Protein AF-A0A7J9W3S7-F1 (afdb_monomer)

Mean predicted aligned error: 7.07 Å

Foldseek 3Di:
DPPDDDCPDAQWFQAPVRFIDRDDDPVDDDPPDDDDQEEEAADCDDDDDDPHHYDYFRHYPPAGTPDPVSVVVVVVVVQVPRPDDDDQDFLVCVQVSCCVGGNVCPQPDPNSVVVSVPDGGD

Secondary structure (DSSP, 8-state):
---PPPTTSTTEEEPTTS-EEE---TTSPPPSS---SEEEEEESSPPPP-SSEEEEEE--TTS--S-HHHHHHHHHHHHHHSSS------HHHHHHHHHHHT-TT-S-SHHHHHHHTTS---

Nearest PDB structures (foldseek):
  7c8s-assembly1_A  TM=5.899E-01  e=3.629E+00  Homo sapiens
  6lou-assembly1_A  TM=5.900E-01  e=8.680E+00  Homo sapiens

pLDDT: mean 79.57, std 12.98, range [35.47, 94.94]

Radius of gyration: 14.68 Å; Cα contacts (8 Å, |Δi|>4): 133; chains: 1; bounding box: 35×30×42 Å

Sequence (122 aa):
MVSGWGAVDRGVLRLPSGRLVRGRGLRRPTPDGIVPEFGIYLLNKQPQPVSWEARWVRWPDFRLPTDRGDAQDALYEAWRRCIAVLDGVPAREAVAYVRKHYDPRAVETPSQRSYVARFPAS

Solvent-accessible surface area (backbone atoms only — not comparable to full-atom values): 7828 Å² total; per-residue (Å²): 130,87,80,68,86,54,72,82,39,88,50,28,32,62,45,94,69,67,49,76,46,74,62,73,62,83,91,51,77,81,67,88,80,77,74,63,77,65,46,79,42,75,30,66,60,87,75,79,91,66,98,46,51,70,47,81,37,55,22,43,86,92,58,64,53,80,46,65,64,61,47,50,52,51,53,48,49,56,54,69,68,48,91,68,84,77,68,92,64,38,46,80,49,45,60,60,49,43,23,74,62,68,39,78,64,63,73,78,41,71,70,44,46,60,53,57,69,68,51,67,68,112

Structure (mmCIF, N/CA/C/O backbone):
data_AF-A0A7J9W3S7-F1
#
_entry.id   AF-A0A7J9W3S7-F1
#
loop_
_atom_site.group_PDB
_atom_site.id
_atom_site.type_symbol
_atom_site.label_atom_id
_atom_site.label_alt_id
_atom_site.label_comp_id
_atom_site.label_asym_id
_atom_site.label_entity_id
_atom_site.label_seq_id
_atom_site.pdbx_PDB_ins_code
_atom_site.Cartn_x
_atom_site.Cartn_y
_atom_site.Cartn_z
_atom_site.occupancy
_atom_site.B_iso_or_equiv
_atom_site.auth_seq_id
_atom_site.auth_comp_id
_atom_site.auth_asym_id
_atom_site.auth_atom_id
_atom_site.pdbx_PDB_model_num
ATOM 1 N N . MET A 1 1 ? 5.715 -6.622 -27.732 1.00 35.47 1 MET A N 1
ATOM 2 C CA . MET A 1 1 ? 5.691 -7.719 -26.740 1.00 35.47 1 MET A CA 1
ATOM 3 C C . MET A 1 1 ? 5.549 -7.082 -25.375 1.00 35.47 1 MET A C 1
ATOM 5 O O . MET A 1 1 ? 6.371 -6.238 -25.050 1.00 35.47 1 MET A O 1
ATOM 9 N N . VAL A 1 2 ? 4.483 -7.387 -24.635 1.00 43.81 2 VAL A N 1
ATOM 10 C CA . VAL A 1 2 ? 4.286 -6.815 -23.296 1.00 43.81 2 VAL A CA 1
ATOM 11 C C . VAL A 1 2 ? 5.199 -7.571 -22.337 1.00 43.81 2 VAL A C 1
ATOM 13 O O . VAL A 1 2 ? 4.895 -8.685 -21.920 1.00 43.81 2 VAL A O 1
ATOM 16 N N . SER A 1 3 ? 6.359 -6.992 -22.051 1.00 53.19 3 SER A N 1
ATOM 17 C CA . SER A 1 3 ? 7.277 -7.479 -21.026 1.00 53.19 3 SER A CA 1
ATOM 18 C C . SER A 1 3 ? 6.673 -7.126 -19.667 1.00 53.19 3 SER A C 1
ATOM 20 O O . SER A 1 3 ? 6.831 -6.008 -19.188 1.00 53.19 3 SER A O 1
ATOM 22 N N . GLY A 1 4 ? 5.891 -8.037 -19.090 1.00 68.19 4 GLY A N 1
ATOM 23 C CA . GLY A 1 4 ? 5.302 -7.880 -17.759 1.00 68.19 4 GLY A CA 1
ATOM 24 C C . GLY A 1 4 ? 6.226 -8.396 -16.656 1.00 68.19 4 GLY A C 1
ATOM 25 O O . GLY A 1 4 ? 7.151 -9.164 -16.914 1.00 68.19 4 GLY A O 1
ATOM 26 N N . TRP A 1 5 ? 5.966 -7.996 -15.410 1.00 74.06 5 TRP A N 1
ATOM 27 C CA . TRP A 1 5 ? 6.579 -8.647 -14.250 1.00 74.06 5 TRP A CA 1
ATOM 28 C C . TRP A 1 5 ? 6.198 -10.134 -14.199 1.00 74.06 5 TRP A C 1
ATOM 30 O O . TRP A 1 5 ? 5.066 -10.497 -14.517 1.00 74.06 5 TRP A O 1
ATOM 40 N N . GLY A 1 6 ? 7.116 -10.991 -13.757 1.00 76.38 6 GLY A N 1
ATOM 41 C CA . GLY A 1 6 ? 6.820 -12.382 -13.432 1.00 76.38 6 GLY A CA 1
ATOM 42 C C . GLY A 1 6 ? 6.113 -12.501 -12.079 1.00 76.38 6 GLY A C 1
ATOM 43 O O . GLY A 1 6 ? 6.381 -11.736 -11.153 1.00 76.38 6 GLY A O 1
ATOM 44 N N . ALA A 1 7 ? 5.231 -13.494 -11.923 1.00 76.56 7 ALA A N 1
ATOM 45 C CA . ALA A 1 7 ? 4.520 -13.734 -10.659 1.00 76.56 7 ALA A CA 1
ATOM 46 C C . ALA A 1 7 ? 5.447 -14.124 -9.491 1.00 76.56 7 ALA A C 1
ATOM 48 O O . ALA A 1 7 ? 5.067 -13.978 -8.334 1.00 76.56 7 ALA A O 1
ATOM 49 N N . VAL A 1 8 ? 6.643 -14.632 -9.800 1.00 80.06 8 VAL A N 1
ATOM 50 C CA . VAL A 1 8 ? 7.671 -15.025 -8.823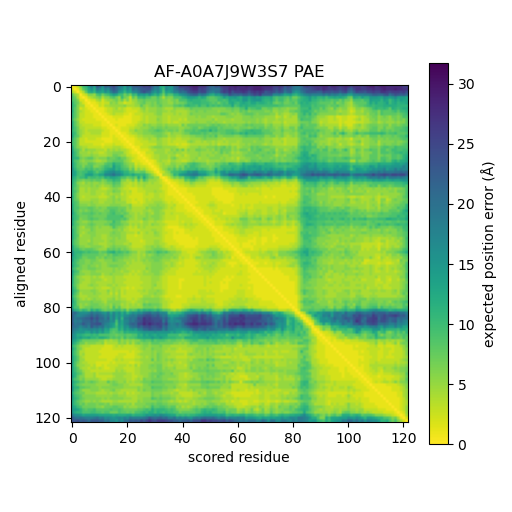 1.00 80.06 8 VAL A CA 1
ATOM 51 C C . VAL A 1 8 ? 8.712 -13.930 -8.589 1.00 80.06 8 VAL A C 1
ATOM 53 O O . VAL A 1 8 ? 9.613 -14.102 -7.767 1.00 80.06 8 VAL A O 1
ATOM 56 N N . ASP A 1 9 ? 8.610 -12.804 -9.298 1.00 81.19 9 ASP A N 1
ATOM 57 C CA . ASP A 1 9 ? 9.571 -11.727 -9.141 1.00 81.19 9 ASP A CA 1
ATOM 58 C C . ASP A 1 9 ? 9.461 -11.106 -7.746 1.00 81.19 9 ASP A C 1
ATOM 60 O O . ASP A 1 9 ? 8.381 -10.926 -7.174 1.00 81.19 9 ASP A O 1
ATOM 64 N N . ARG A 1 10 ? 10.604 -10.682 -7.208 1.00 81.88 10 ARG A N 1
ATOM 65 C CA . ARG A 1 10 ? 10.658 -10.073 -5.883 1.00 81.88 10 ARG A CA 1
ATOM 66 C C . ARG A 1 10 ? 9.740 -8.852 -5.784 1.00 81.88 10 ARG A C 1
ATOM 68 O O . ARG A 1 10 ? 9.826 -7.916 -6.578 1.00 81.88 10 ARG A O 1
ATOM 75 N N . GLY A 1 11 ? 8.928 -8.829 -4.729 1.00 81.81 11 GLY A N 1
ATOM 76 C CA . GLY A 1 11 ? 8.021 -7.721 -4.440 1.00 81.81 11 GLY A CA 1
ATOM 77 C C . GLY A 1 11 ? 6.767 -7.709 -5.312 1.00 81.81 11 GLY A C 1
ATOM 78 O O . GLY A 1 11 ? 6.006 -6.753 -5.217 1.00 81.81 11 GLY A O 1
ATOM 79 N N . VAL A 1 12 ? 6.539 -8.734 -6.139 1.00 85.88 12 VAL A N 1
ATOM 80 C CA . VAL A 1 12 ? 5.287 -8.912 -6.877 1.00 85.88 12 VAL A CA 1
ATOM 81 C C . VAL A 1 12 ? 4.312 -9.733 -6.043 1.00 85.88 12 VAL A C 1
ATOM 83 O O . VAL A 1 12 ? 4.621 -10.828 -5.590 1.00 85.88 12 VAL A O 1
ATOM 86 N N . LEU A 1 13 ? 3.118 -9.189 -5.852 1.00 83.94 13 LEU A N 1
ATOM 87 C CA . LEU A 1 13 ? 1.949 -9.880 -5.346 1.00 83.94 13 LEU A CA 1
ATOM 88 C C . LEU A 1 13 ? 1.068 -10.248 -6.538 1.00 83.94 13 LEU A C 1
ATOM 90 O O . LEU A 1 13 ? 0.556 -9.370 -7.236 1.00 83.94 13 LEU A O 1
ATOM 94 N N . ARG A 1 14 ? 0.867 -11.548 -6.745 1.00 83.00 14 ARG A N 1
ATOM 95 C CA . ARG A 1 14 ? -0.214 -12.042 -7.595 1.00 83.00 14 ARG A CA 1
ATOM 96 C C . ARG A 1 14 ? -1.506 -11.984 -6.794 1.00 83.00 14 ARG A C 1
ATOM 98 O O . ARG A 1 14 ? -1.556 -12.552 -5.713 1.00 83.00 14 ARG A O 1
ATOM 105 N N . LEU A 1 15 ? -2.515 -11.288 -7.301 1.00 78.88 15 LEU A N 1
ATOM 106 C CA . LEU A 1 15 ? -3.864 -11.280 -6.737 1.00 78.88 15 LEU A CA 1
ATOM 107 C C . LEU A 1 15 ? -4.657 -12.501 -7.242 1.00 78.88 15 LEU A C 1
ATOM 109 O O . LEU A 1 15 ? -4.270 -13.087 -8.260 1.00 78.88 15 LEU A O 1
ATOM 113 N N . PRO A 1 16 ? -5.762 -12.903 -6.588 1.00 75.12 16 PRO A N 1
ATOM 114 C CA . PRO A 1 16 ? -6.571 -14.044 -7.030 1.00 75.12 16 PRO A CA 1
ATOM 115 C C . PRO A 1 16 ? -7.092 -13.937 -8.467 1.00 75.12 16 PRO A C 1
ATOM 117 O O . PRO A 1 16 ? -7.114 -14.952 -9.159 1.00 75.12 16 PRO A O 1
ATOM 120 N N . SER A 1 17 ? -7.358 -12.727 -8.969 1.00 70.81 17 SER A N 1
ATOM 121 C CA . SER A 1 17 ? -7.691 -12.467 -10.382 1.00 70.81 17 SER A CA 1
ATOM 122 C C . SER A 1 17 ? -6.560 -12.788 -11.361 1.00 70.81 17 SER A C 1
ATOM 124 O O . SER A 1 17 ? -6.742 -12.708 -12.571 1.00 70.81 17 SER A O 1
ATOM 126 N N . GLY A 1 18 ? -5.363 -13.103 -10.868 1.00 73.94 18 GLY A N 1
ATOM 127 C CA . GLY A 1 18 ? -4.159 -13.282 -11.671 1.00 73.94 18 GLY A CA 1
ATOM 128 C C . GLY A 1 18 ? -3.417 -11.981 -11.974 1.00 73.94 18 GLY A C 1
ATOM 129 O O . GLY A 1 18 ? -2.314 -12.048 -12.516 1.00 73.94 18 GLY A O 1
ATOM 130 N N . ARG A 1 19 ? -3.960 -10.817 -11.584 1.00 76.06 19 ARG A N 1
ATOM 131 C CA . ARG A 1 19 ? -3.271 -9.521 -11.680 1.00 76.06 19 ARG A CA 1
ATOM 132 C C . ARG A 1 19 ? -1.987 -9.512 -10.858 1.00 76.06 19 ARG A C 1
ATOM 134 O O . ARG A 1 19 ? -1.925 -10.110 -9.786 1.00 76.06 19 ARG A O 1
ATOM 141 N N . LEU A 1 20 ? -0.991 -8.772 -11.332 1.00 78.88 20 LEU A N 1
ATOM 142 C CA . LEU A 1 20 ? 0.297 -8.617 -10.664 1.00 78.88 20 LEU A CA 1
ATOM 143 C C . LEU A 1 20 ? 0.465 -7.175 -10.181 1.00 78.88 20 LEU A C 1
ATOM 145 O O . LEU A 1 20 ? 0.364 -6.237 -10.967 1.00 78.88 20 LEU A O 1
ATOM 149 N N . VAL A 1 21 ? 0.747 -7.005 -8.890 1.00 80.94 21 VAL A N 1
ATOM 150 C CA . VAL A 1 21 ? 1.052 -5.712 -8.262 1.00 80.94 21 VAL A CA 1
ATOM 151 C C . VAL A 1 21 ? 2.454 -5.779 -7.681 1.00 80.94 21 VAL A C 1
ATOM 153 O O . VAL A 1 21 ? 2.734 -6.674 -6.892 1.00 80.94 21 VAL A O 1
ATOM 156 N N . ARG A 1 22 ? 3.342 -4.834 -8.008 1.00 84.56 22 ARG A N 1
ATOM 157 C CA . ARG A 1 22 ? 4.670 -4.761 -7.384 1.00 84.56 22 ARG A CA 1
ATOM 158 C C . ARG A 1 22 ? 4.703 -3.710 -6.284 1.00 84.56 22 ARG A C 1
ATOM 160 O O . ARG A 1 22 ? 4.682 -2.513 -6.553 1.00 84.56 22 ARG A O 1
ATOM 167 N N . GLY A 1 23 ? 4.824 -4.162 -5.041 1.00 84.69 23 GLY A N 1
ATOM 168 C CA . GLY A 1 23 ? 5.161 -3.300 -3.918 1.00 84.69 23 GLY A CA 1
ATOM 169 C C . GLY A 1 23 ? 6.666 -3.030 -3.881 1.00 84.69 23 GLY A C 1
ATOM 170 O O . GLY A 1 23 ? 7.485 -3.951 -3.920 1.00 84.69 23 GLY A O 1
ATOM 171 N N . ARG A 1 24 ? 7.060 -1.756 -3.791 1.00 84.69 24 ARG A N 1
ATOM 172 C CA . ARG A 1 24 ? 8.469 -1.358 -3.674 1.00 84.69 24 ARG A CA 1
ATOM 173 C C . ARG A 1 24 ? 8.621 -0.202 -2.695 1.00 84.69 24 ARG A C 1
ATOM 175 O O . ARG A 1 24 ? 8.037 0.859 -2.877 1.00 84.69 24 ARG A O 1
ATOM 182 N N . GLY A 1 25 ? 9.478 -0.377 -1.692 1.00 81.06 25 GLY A N 1
ATOM 183 C CA . GLY A 1 25 ? 9.929 0.744 -0.869 1.00 81.06 25 GLY A CA 1
ATOM 184 C C . GLY A 1 25 ? 10.872 1.648 -1.663 1.00 81.06 25 GLY A C 1
ATOM 185 O O . GLY A 1 25 ? 11.808 1.147 -2.281 1.00 81.06 25 GLY A O 1
ATOM 186 N N . LEU A 1 26 ? 10.674 2.969 -1.603 1.00 79.31 26 LEU A N 1
ATOM 187 C CA . LEU A 1 26 ? 11.475 3.941 -2.364 1.00 79.31 26 LEU A CA 1
ATOM 188 C C . LEU A 1 26 ? 12.989 3.846 -2.137 1.00 79.31 26 LEU A C 1
ATOM 190 O O . LEU A 1 26 ? 13.754 4.154 -3.042 1.00 79.31 26 LEU A O 1
ATOM 194 N N . ARG A 1 27 ? 13.408 3.406 -0.943 1.00 80.00 27 ARG A N 1
ATOM 195 C CA . ARG A 1 27 ? 14.819 3.188 -0.582 1.00 80.00 27 ARG A CA 1
ATOM 196 C C . ARG A 1 27 ? 15.482 2.046 -1.357 1.00 80.00 27 ARG A C 1
ATOM 198 O O . ARG A 1 27 ? 16.701 1.945 -1.345 1.00 80.00 27 ARG A O 1
ATOM 205 N N . ARG A 1 28 ? 14.701 1.152 -1.972 1.00 78.69 28 ARG A N 1
ATOM 206 C CA . ARG A 1 28 ? 15.233 0.084 -2.825 1.00 78.69 28 ARG A CA 1
ATOM 207 C C . ARG A 1 28 ? 15.398 0.615 -4.248 1.00 78.69 28 ARG A C 1
ATOM 209 O O . ARG A 1 28 ? 14.493 1.324 -4.700 1.00 78.69 28 ARG A O 1
ATOM 216 N N . PRO A 1 29 ? 16.481 0.248 -4.954 1.00 72.50 29 PRO A N 1
ATOM 217 C CA . PRO A 1 29 ? 16.670 0.662 -6.337 1.00 72.50 29 PRO A CA 1
ATOM 218 C C . PRO A 1 29 ? 15.458 0.263 -7.181 1.00 72.50 29 PRO A C 1
ATOM 220 O O . PRO A 1 29 ? 14.760 -0.715 -6.879 1.00 72.50 29 PRO A O 1
ATOM 223 N N . THR A 1 30 ? 15.180 1.049 -8.218 1.00 70.38 30 THR A N 1
ATOM 224 C CA . THR A 1 30 ? 14.255 0.616 -9.266 1.00 70.38 30 THR A CA 1
ATOM 225 C C . THR A 1 30 ? 14.820 -0.682 -9.846 1.00 70.38 30 THR A C 1
ATOM 227 O O . THR A 1 30 ? 16.005 -0.702 -10.167 1.00 70.38 30 THR A O 1
ATOM 230 N N . PRO A 1 31 ? 14.042 -1.777 -9.906 1.00 66.50 31 PRO A N 1
ATOM 231 C CA . PRO A 1 31 ? 14.518 -3.012 -10.515 1.00 66.50 31 PRO A CA 1
ATOM 232 C C . PRO A 1 31 ? 14.979 -2.738 -11.945 1.00 66.50 31 PRO A C 1
ATOM 234 O O . PRO A 1 31 ? 14.277 -2.032 -12.671 1.00 66.50 31 PRO A O 1
ATOM 237 N N . ASP A 1 32 ? 16.123 -3.296 -12.337 1.00 62.62 32 ASP A N 1
ATOM 238 C CA . ASP A 1 32 ? 16.597 -3.200 -13.715 1.00 62.62 32 ASP A CA 1
ATOM 239 C C . ASP A 1 32 ? 15.529 -3.767 -14.667 1.00 62.62 32 ASP A C 1
ATOM 241 O O . ASP A 1 32 ? 14.949 -4.829 -14.416 1.00 62.62 32 ASP A O 1
ATOM 245 N N . GLY A 1 33 ? 15.230 -3.032 -15.742 1.00 69.38 33 GLY A N 1
ATOM 246 C CA . GLY A 1 33 ? 14.240 -3.418 -16.750 1.00 69.38 33 GLY A CA 1
ATOM 247 C C . GLY A 1 33 ? 12.967 -2.564 -16.751 1.00 69.38 33 GLY A C 1
ATOM 248 O O . GLY A 1 33 ? 12.999 -1.397 -17.135 1.00 69.38 33 GLY A O 1
ATOM 249 N N . ILE A 1 34 ? 11.823 -3.178 -16.421 1.00 69.88 34 ILE A N 1
ATOM 250 C CA . ILE A 1 34 ? 10.478 -2.639 -16.697 1.00 69.88 34 ILE A CA 1
ATOM 251 C C . ILE A 1 34 ? 10.111 -1.520 -15.715 1.00 69.88 34 ILE A C 1
ATOM 253 O O . ILE A 1 34 ? 9.846 -1.774 -14.533 1.00 69.88 34 ILE A O 1
ATOM 257 N N . VAL A 1 35 ? 10.030 -0.292 -16.230 1.00 74.38 35 VAL A N 1
ATOM 258 C CA . VAL A 1 35 ? 9.394 0.834 -15.536 1.00 74.38 35 VAL A CA 1
ATOM 259 C C . VAL A 1 35 ? 7.871 0.650 -15.526 1.00 74.38 35 VAL A C 1
ATOM 261 O O . VAL A 1 35 ? 7.317 0.132 -16.496 1.00 74.38 35 VAL A O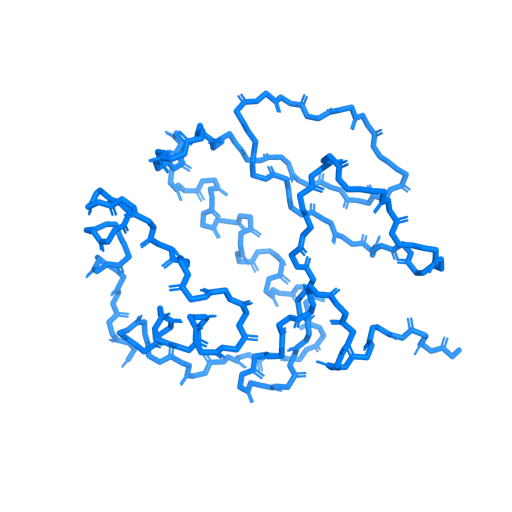 1
ATOM 264 N N . PRO A 1 36 ? 7.175 1.016 -14.438 1.00 79.62 36 PRO A N 1
ATOM 265 C CA . PRO A 1 36 ? 5.723 0.916 -14.402 1.00 79.62 36 PRO A CA 1
ATOM 266 C C . PRO A 1 36 ? 5.094 1.946 -15.347 1.00 79.62 36 PRO A C 1
ATOM 268 O O . PRO A 1 36 ? 5.585 3.063 -15.463 1.00 79.62 36 PRO A O 1
ATOM 271 N N . GLU A 1 37 ? 3.970 1.592 -15.967 1.00 80.31 37 GLU A N 1
ATOM 272 C CA . GLU A 1 37 ? 3.145 2.555 -16.712 1.00 80.31 37 GLU A CA 1
ATOM 273 C C . GLU A 1 37 ? 2.454 3.547 -15.761 1.00 80.31 37 GLU A C 1
ATOM 275 O O . GLU A 1 37 ? 2.282 4.716 -16.095 1.00 80.31 37 GLU A O 1
ATOM 280 N N . PHE A 1 38 ? 2.101 3.088 -14.553 1.00 85.06 38 PHE A N 1
ATOM 281 C CA . PHE A 1 38 ? 1.467 3.890 -13.511 1.00 85.06 38 PHE A CA 1
ATOM 282 C C . PHE A 1 38 ? 1.955 3.488 -12.113 1.00 85.06 38 PHE A C 1
ATOM 284 O O . PHE A 1 38 ? 2.094 2.299 -11.811 1.00 85.06 38 PHE A O 1
ATOM 291 N N . GLY A 1 39 ? 2.185 4.468 -11.235 1.00 88.69 39 GLY A N 1
ATOM 292 C CA . GLY A 1 39 ? 2.601 4.240 -9.849 1.00 88.69 39 GLY A CA 1
ATOM 293 C C . GLY A 1 39 ? 1.792 5.033 -8.824 1.00 88.69 39 GLY A C 1
ATOM 294 O O . GLY A 1 39 ? 1.543 6.221 -9.002 1.00 88.69 39 GLY A O 1
ATOM 295 N N . ILE A 1 40 ? 1.456 4.399 -7.696 1.00 91.69 40 ILE A N 1
ATOM 296 C CA . ILE A 1 40 ? 0.924 5.094 -6.516 1.00 91.69 40 ILE A CA 1
ATOM 297 C C . ILE A 1 40 ? 2.005 5.173 -5.441 1.00 91.69 40 ILE A C 1
ATOM 299 O O . ILE A 1 40 ? 2.573 4.159 -5.033 1.00 91.69 40 ILE A O 1
ATOM 303 N N . TYR A 1 41 ? 2.252 6.381 -4.945 1.00 92.00 41 TYR A N 1
ATOM 304 C CA . TYR A 1 41 ? 3.234 6.662 -3.906 1.00 92.00 41 TYR A CA 1
ATOM 305 C C . TYR A 1 41 ? 2.526 6.995 -2.600 1.00 92.00 41 TYR A C 1
ATOM 307 O O . TYR A 1 41 ? 2.001 8.091 -2.430 1.00 92.00 41 TYR A O 1
ATOM 315 N N . LEU A 1 42 ? 2.536 6.042 -1.670 1.00 91.56 42 LEU A N 1
ATOM 316 C CA . LEU A 1 42 ? 1.966 6.192 -0.332 1.00 91.56 42 LEU A CA 1
ATOM 317 C C . LEU A 1 42 ? 3.060 6.697 0.615 1.00 91.56 42 LEU A C 1
ATOM 319 O O . LEU A 1 42 ? 3.797 5.902 1.195 1.00 91.56 42 LEU A O 1
ATOM 323 N N . LEU A 1 43 ? 3.235 8.017 0.699 1.00 91.94 43 LEU A N 1
ATOM 324 C CA . LEU A 1 43 ? 4.373 8.632 1.394 1.00 91.94 43 LEU A CA 1
ATOM 325 C C . LEU A 1 43 ? 3.939 9.820 2.240 1.00 91.94 43 LEU A C 1
ATOM 327 O O . LEU A 1 43 ? 3.068 10.591 1.844 1.00 91.94 43 LEU A O 1
ATOM 331 N N . ASN A 1 44 ? 4.618 10.042 3.365 1.00 92.44 44 ASN A N 1
ATOM 332 C CA . ASN A 1 44 ? 4.367 11.213 4.208 1.00 92.44 44 ASN A CA 1
ATOM 333 C C . ASN A 1 44 ? 4.712 12.545 3.510 1.00 92.44 44 ASN A C 1
ATOM 335 O O . ASN A 1 44 ? 4.068 13.566 3.754 1.00 92.44 44 ASN A O 1
ATOM 339 N N . LYS A 1 45 ? 5.749 12.530 2.666 1.00 90.50 45 LYS A N 1
ATOM 340 C CA . LYS A 1 45 ? 6.229 13.673 1.881 1.00 90.50 45 LYS A CA 1
ATOM 341 C C . LYS A 1 45 ? 6.072 13.375 0.395 1.00 90.50 45 LYS A C 1
ATOM 343 O O . LYS A 1 45 ? 6.221 12.221 -0.007 1.00 90.50 45 LYS A O 1
ATOM 348 N N . GLN A 1 46 ? 5.817 14.415 -0.392 1.00 90.06 46 GLN A N 1
ATOM 349 C CA . GLN A 1 46 ? 5.730 14.300 -1.843 1.00 90.06 46 GLN A CA 1
ATOM 350 C C . GLN A 1 46 ? 7.047 13.738 -2.406 1.00 90.06 46 GLN A C 1
ATOM 352 O O . GLN A 1 46 ? 8.121 14.208 -2.010 1.00 90.06 46 GLN A O 1
ATOM 357 N N . PRO A 1 47 ? 6.995 12.708 -3.271 1.00 88.50 47 PRO A N 1
ATOM 358 C CA . PRO A 1 47 ? 8.192 12.160 -3.893 1.00 88.50 47 PRO A CA 1
ATOM 359 C C . PRO A 1 47 ? 8.790 13.152 -4.897 1.00 88.50 47 PRO A C 1
ATOM 361 O O . PRO A 1 47 ? 8.100 14.042 -5.395 1.00 88.50 47 PRO A O 1
ATOM 364 N N . GLN A 1 48 ? 10.067 12.962 -5.235 1.00 87.62 48 GLN A N 1
ATOM 365 C CA . GLN A 1 48 ? 10.629 13.610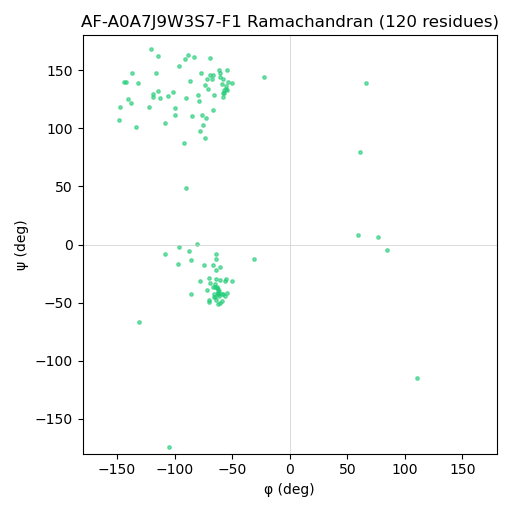 -6.421 1.00 87.62 48 GLN A CA 1
ATOM 366 C C . GLN A 1 48 ? 9.876 13.138 -7.680 1.00 87.62 48 GLN A C 1
ATOM 368 O O . GLN A 1 48 ? 9.395 11.997 -7.692 1.00 87.62 48 GLN A O 1
ATOM 373 N N . PRO A 1 49 ? 9.779 13.977 -8.727 1.00 86.56 49 PRO A N 1
ATOM 374 C CA . PRO A 1 49 ? 9.181 13.578 -9.994 1.00 86.56 49 PRO A CA 1
ATOM 375 C C . PRO A 1 49 ? 9.824 12.300 -10.541 1.00 86.56 49 PRO A C 1
ATOM 377 O O . PRO A 1 49 ? 11.037 12.111 -10.456 1.00 86.56 49 PRO A O 1
ATOM 380 N N . VAL A 1 50 ? 8.996 11.426 -11.103 1.00 87.75 50 VAL A N 1
ATOM 381 C CA . VAL A 1 50 ? 9.420 10.192 -11.773 1.00 87.75 50 VAL A CA 1
ATOM 382 C C . VAL A 1 50 ? 9.097 10.273 -13.260 1.00 87.75 50 VAL A C 1
ATOM 384 O O . VAL A 1 50 ? 8.300 11.106 -13.681 1.00 87.75 50 VAL A O 1
ATOM 387 N N . SER A 1 51 ? 9.727 9.418 -14.063 1.00 87.88 51 SER A N 1
ATOM 388 C CA . SER A 1 51 ? 9.583 9.425 -15.525 1.00 87.88 51 SER A CA 1
ATOM 389 C C . SER A 1 51 ? 8.317 8.735 -16.047 1.00 87.88 51 SER A C 1
ATOM 391 O O . SER A 1 51 ? 8.120 8.671 -17.256 1.00 87.88 51 SER A O 1
ATOM 393 N N . TRP A 1 52 ? 7.471 8.210 -15.161 1.00 87.00 52 TRP A N 1
ATOM 394 C CA . TRP A 1 52 ? 6.202 7.560 -15.486 1.00 87.00 52 TRP A CA 1
ATOM 395 C C . TRP A 1 52 ? 5.034 8.268 -14.807 1.00 87.00 52 TRP A C 1
ATOM 397 O O . TRP A 1 52 ? 5.219 9.090 -13.907 1.00 87.00 52 TRP A O 1
ATOM 407 N N . GLU A 1 53 ? 3.814 7.931 -15.215 1.00 89.19 53 GLU A N 1
ATOM 408 C CA . GLU A 1 53 ? 2.621 8.514 -14.621 1.00 89.19 53 GLU A CA 1
ATOM 409 C C . GLU A 1 53 ? 2.480 8.089 -13.154 1.00 89.19 53 GLU A C 1
ATOM 411 O O . GLU A 1 53 ? 2.570 6.908 -12.807 1.00 89.19 53 GLU A O 1
ATOM 416 N N . ALA A 1 54 ? 2.285 9.057 -12.263 1.00 91.19 54 ALA A N 1
ATOM 417 C CA . ALA A 1 54 ? 2.322 8.813 -10.833 1.00 91.19 54 ALA A CA 1
ATOM 418 C C . ALA A 1 54 ? 1.277 9.628 -10.079 1.00 91.19 54 ALA A C 1
ATOM 420 O O . ALA A 1 54 ? 1.112 10.823 -10.317 1.00 91.19 54 ALA A O 1
ATOM 421 N N . ARG A 1 55 ? 0.652 8.991 -9.086 1.00 93.88 55 ARG A N 1
ATOM 422 C CA . ARG A 1 55 ? -0.196 9.649 -8.090 1.00 93.88 55 ARG A CA 1
ATOM 423 C C . ARG A 1 55 ? 0.443 9.543 -6.711 1.00 93.88 55 ARG A C 1
ATOM 425 O O . ARG A 1 55 ? 0.872 8.468 -6.291 1.00 93.88 55 ARG A O 1
ATOM 432 N N . TRP A 1 56 ? 0.514 10.659 -5.995 1.00 94.94 56 TRP A N 1
ATOM 433 C CA . TRP A 1 56 ? 0.974 10.698 -4.608 1.00 94.94 56 TRP A CA 1
ATOM 434 C C . TRP A 1 56 ? -0.227 10.795 -3.674 1.00 94.94 56 TRP A C 1
ATOM 436 O O . TRP A 1 56 ? -1.087 11.644 -3.869 1.00 94.94 56 TRP A O 1
ATOM 446 N N . VAL A 1 57 ? -0.245 9.941 -2.652 1.00 94.88 57 VAL A N 1
ATOM 447 C CA . VAL A 1 57 ? -1.206 9.987 -1.549 1.00 94.88 57 VAL A CA 1
ATOM 448 C C . VAL A 1 57 ? -0.424 10.193 -0.264 1.00 94.88 57 VAL A C 1
ATOM 450 O O . VAL A 1 57 ? 0.528 9.457 0.035 1.00 94.88 57 VAL A O 1
ATOM 453 N N . ARG A 1 58 ? -0.833 11.182 0.532 1.00 94.50 58 ARG A N 1
ATOM 454 C CA . ARG A 1 58 ? -0.169 11.464 1.802 1.00 94.50 58 ARG A CA 1
ATOM 455 C C . ARG A 1 58 ? -0.498 10.389 2.841 1.00 94.50 58 ARG A C 1
ATOM 457 O O . ARG A 1 58 ? -1.600 10.322 3.388 1.00 94.50 58 ARG A O 1
ATOM 464 N N . TRP A 1 59 ? 0.503 9.572 3.155 1.00 93.50 59 TRP A N 1
ATOM 465 C CA . TRP A 1 59 ? 0.375 8.452 4.085 1.00 93.50 59 TRP A CA 1
ATOM 466 C C . TRP A 1 59 ? 1.544 8.443 5.075 1.00 93.50 59 TRP A C 1
ATOM 468 O O . TRP A 1 59 ? 2.648 8.032 4.720 1.00 93.50 59 TRP A O 1
ATOM 478 N N . PRO A 1 60 ? 1.349 8.928 6.315 1.00 91.38 60 PRO A N 1
ATOM 479 C CA . PRO A 1 60 ? 2.407 8.914 7.314 1.00 91.38 60 PRO A CA 1
ATOM 480 C C . PRO A 1 60 ? 2.767 7.486 7.742 1.00 91.38 60 PRO A C 1
ATOM 482 O O . PRO A 1 60 ? 1.888 6.634 7.897 1.00 91.38 60 PRO A O 1
ATOM 485 N N . ASP A 1 61 ? 4.055 7.243 7.975 1.00 87.00 61 ASP A N 1
ATOM 486 C CA . ASP A 1 61 ? 4.575 5.923 8.341 1.00 87.00 61 ASP A CA 1
ATOM 487 C C . ASP A 1 61 ? 3.845 5.349 9.564 1.00 87.00 61 ASP A C 1
ATOM 489 O O . ASP A 1 61 ? 3.632 6.038 10.562 1.00 87.00 61 ASP A O 1
ATOM 493 N N . PHE A 1 62 ? 3.438 4.078 9.471 1.00 83.69 62 PHE A N 1
ATOM 494 C CA . PHE A 1 62 ? 2.673 3.342 10.493 1.00 83.69 62 PHE A CA 1
ATOM 495 C C . PHE A 1 62 ? 1.306 3.946 10.878 1.00 83.69 62 PHE A C 1
ATOM 497 O O . PHE A 1 62 ? 0.639 3.460 11.799 1.00 83.69 62 PHE A O 1
ATOM 504 N N . ARG A 1 63 ? 0.845 4.978 10.163 1.00 89.19 63 ARG A N 1
ATOM 505 C CA . ARG A 1 63 ? -0.456 5.626 10.365 1.00 89.19 63 ARG A CA 1
ATOM 506 C C . ARG A 1 63 ? -1.438 5.218 9.262 1.00 89.19 63 ARG A C 1
ATOM 508 O O . ARG A 1 63 ? -1.189 4.316 8.458 1.00 89.19 63 ARG A O 1
ATOM 515 N N . LEU A 1 64 ? -2.603 5.853 9.297 1.00 91.25 64 LEU A N 1
ATOM 516 C CA . LEU A 1 64 ? -3.637 5.800 8.266 1.00 91.25 64 LEU A CA 1
ATOM 517 C C . LEU A 1 64 ? -3.413 6.942 7.262 1.00 91.25 64 LEU A C 1
ATOM 519 O O . LEU A 1 64 ? -2.751 7.918 7.632 1.00 91.25 64 LEU A O 1
ATOM 523 N N . PRO A 1 65 ? -3.959 6.854 6.034 1.00 91.38 65 PRO A N 1
ATOM 524 C CA . PRO A 1 65 ? -3.882 7.963 5.091 1.00 91.38 65 PRO A CA 1
ATOM 525 C C . PRO A 1 65 ? -4.515 9.215 5.705 1.00 91.38 65 PRO A C 1
ATOM 527 O O . PRO A 1 65 ? -5.498 9.120 6.449 1.00 91.38 65 PRO A O 1
ATOM 530 N N . THR A 1 66 ? -3.931 10.384 5.432 1.00 93.19 66 THR A N 1
ATOM 531 C CA . THR A 1 66 ? -4.454 11.648 5.979 1.00 93.19 66 THR A CA 1
ATOM 532 C C . THR A 1 66 ? -5.779 12.035 5.338 1.00 93.19 66 THR A C 1
ATOM 534 O O . THR A 1 66 ? -6.608 12.645 6.005 1.00 93.19 66 THR A O 1
ATOM 537 N N . ASP A 1 67 ? -5.984 11.628 4.086 1.00 92.69 67 ASP A N 1
ATOM 538 C CA . ASP A 1 67 ? -7.256 11.690 3.376 1.00 92.69 67 ASP A CA 1
ATOM 539 C C . ASP A 1 67 ? -7.638 10.271 2.925 1.00 92.69 67 ASP A C 1
ATOM 541 O O . ASP A 1 67 ? -6.902 9.609 2.193 1.00 92.69 67 ASP A O 1
ATOM 545 N N . ARG A 1 68 ? -8.773 9.772 3.423 1.00 89.94 68 ARG A N 1
ATOM 546 C CA . ARG A 1 68 ? -9.250 8.415 3.121 1.00 89.94 68 ARG A CA 1
ATOM 547 C C . ARG A 1 68 ? -9.904 8.325 1.743 1.00 89.94 68 ARG A C 1
ATOM 549 O O . ARG A 1 68 ? -9.830 7.254 1.149 1.00 89.94 68 ARG A O 1
ATOM 556 N N . GLY A 1 69 ? -10.537 9.404 1.277 1.00 91.50 69 GLY A N 1
ATOM 557 C CA . GLY A 1 69 ? -11.182 9.466 -0.033 1.00 91.50 69 GLY A CA 1
ATOM 558 C C . GLY A 1 69 ? -10.134 9.463 -1.135 1.00 91.50 69 GLY A C 1
ATOM 559 O O . GLY A 1 69 ? -10.161 8.588 -1.992 1.00 91.50 69 GLY A O 1
ATOM 560 N N . ASP A 1 70 ? -9.119 10.323 -1.016 1.00 91.69 70 ASP A N 1
ATOM 56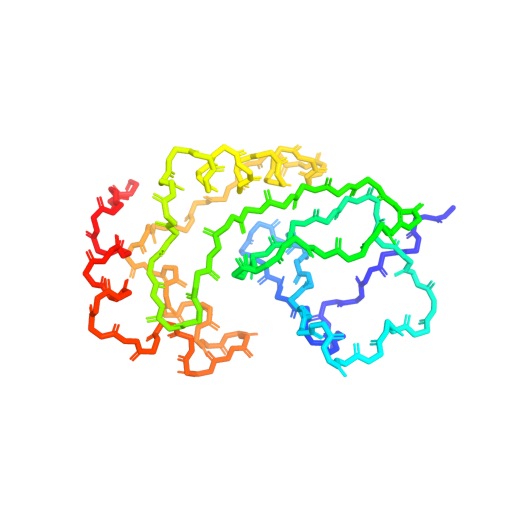1 C CA . ASP A 1 70 ? -7.990 10.351 -1.956 1.00 91.69 70 ASP A CA 1
ATOM 562 C C . ASP A 1 70 ? -7.261 8.997 -2.025 1.00 91.69 70 ASP A C 1
ATOM 564 O O . ASP A 1 70 ? -6.966 8.489 -3.108 1.00 91.69 70 ASP A O 1
ATOM 568 N N . ALA A 1 71 ? -7.034 8.355 -0.873 1.00 90.56 71 ALA A N 1
ATOM 569 C CA . ALA A 1 71 ? -6.436 7.024 -0.833 1.00 90.56 71 ALA A CA 1
ATOM 570 C C . ALA A 1 71 ? -7.304 5.966 -1.535 1.00 90.56 71 ALA A C 1
ATOM 572 O O . ALA A 1 71 ? -6.773 5.122 -2.258 1.00 90.56 71 ALA A O 1
ATOM 573 N N . GLN A 1 72 ? -8.623 5.998 -1.331 1.00 88.88 72 GLN A N 1
ATOM 574 C CA . GLN A 1 72 ? -9.548 5.074 -1.981 1.00 88.88 72 GLN A CA 1
ATOM 575 C C . GLN A 1 72 ? -9.592 5.303 -3.495 1.00 88.88 72 GLN A C 1
ATOM 577 O O . GLN A 1 72 ? -9.484 4.339 -4.251 1.00 88.88 72 GLN A O 1
ATOM 582 N N . ASP A 1 73 ? -9.673 6.557 -3.932 1.00 90.56 73 ASP A N 1
ATOM 583 C CA . ASP A 1 73 ? -9.698 6.931 -5.344 1.00 90.56 73 ASP A CA 1
ATOM 584 C C . ASP A 1 73 ? -8.408 6.526 -6.055 1.00 90.56 73 ASP A C 1
ATOM 586 O O . ASP A 1 73 ? -8.456 5.975 -7.153 1.00 90.56 73 ASP A O 1
ATOM 590 N N . ALA A 1 74 ? -7.253 6.740 -5.419 1.00 91.06 74 ALA A N 1
ATOM 591 C CA . ALA A 1 74 ? -5.970 6.317 -5.963 1.00 91.06 74 ALA A CA 1
ATOM 592 C C . ALA A 1 74 ? -5.928 4.795 -6.144 1.00 91.06 74 ALA A C 1
ATOM 594 O O . ALA A 1 74 ? -5.604 4.303 -7.223 1.00 91.06 74 ALA A O 1
ATOM 595 N N . LEU A 1 75 ? -6.292 4.032 -5.109 1.00 85.50 75 LEU A N 1
ATOM 596 C CA . LEU A 1 75 ? -6.302 2.568 -5.180 1.00 85.50 75 LEU A CA 1
ATOM 597 C C . LEU A 1 75 ? -7.294 2.052 -6.232 1.00 85.50 75 LEU A C 1
ATOM 599 O O . LEU A 1 75 ? -6.978 1.104 -6.953 1.00 85.50 75 LEU A O 1
ATOM 603 N N . TYR A 1 76 ? -8.457 2.692 -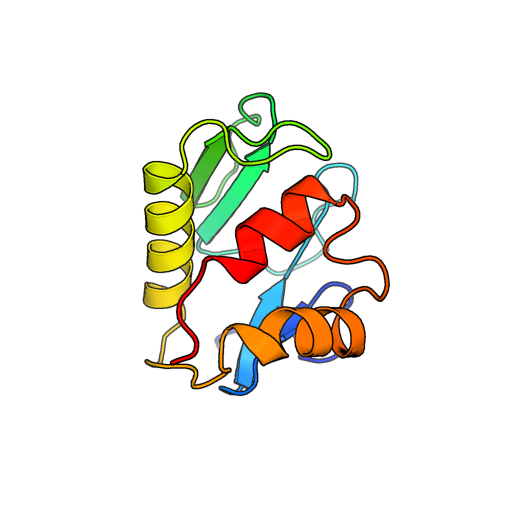6.360 1.00 83.12 76 TYR A N 1
ATOM 604 C CA . TYR A 1 76 ? -9.445 2.362 -7.384 1.00 83.12 76 TYR A CA 1
ATOM 605 C C . TYR A 1 76 ? -8.946 2.677 -8.799 1.00 83.12 76 TYR A C 1
ATOM 607 O O . TYR A 1 76 ? -9.188 1.911 -9.731 1.00 83.12 76 TYR A O 1
ATOM 615 N N . GLU A 1 77 ? -8.195 3.764 -8.969 1.00 86.81 77 GLU A N 1
ATOM 616 C CA . GLU A 1 77 ? -7.551 4.117 -10.231 1.00 86.81 77 GLU A CA 1
ATOM 617 C C . GLU A 1 77 ? -6.494 3.085 -10.643 1.00 86.81 77 GLU A C 1
ATOM 619 O O . GLU A 1 77 ? -6.534 2.597 -11.774 1.00 86.81 77 GLU A O 1
ATOM 624 N N . ALA A 1 78 ? -5.600 2.681 -9.730 1.00 82.25 78 ALA A N 1
ATOM 625 C CA . ALA A 1 78 ? -4.663 1.590 -10.015 1.00 82.25 78 ALA A CA 1
ATOM 626 C C . ALA A 1 78 ? -5.399 0.294 -10.374 1.00 82.25 78 ALA A C 1
ATOM 628 O O . ALA A 1 78 ? -5.018 -0.381 -11.329 1.00 82.25 78 ALA A O 1
ATOM 629 N N . TRP A 1 79 ? -6.474 -0.035 -9.652 1.0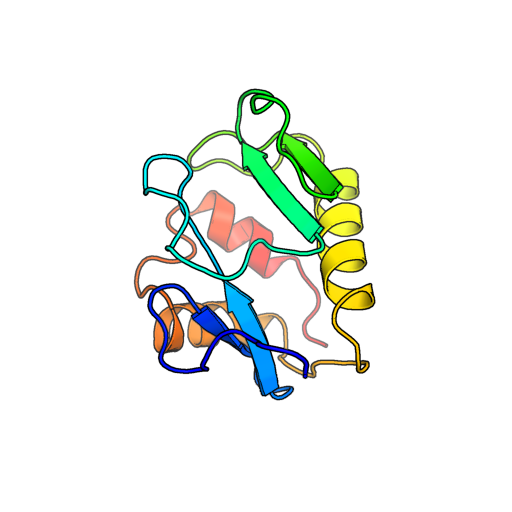0 77.81 79 TRP A N 1
ATOM 630 C CA . TRP A 1 79 ? -7.287 -1.213 -9.945 1.00 77.81 79 TRP A CA 1
ATOM 631 C C . TRP A 1 79 ? -7.919 -1.156 -11.345 1.00 77.81 79 TRP A C 1
ATOM 633 O O . TRP A 1 79 ? -7.844 -2.142 -12.082 1.00 77.81 79 TRP A O 1
ATOM 643 N N . ARG A 1 80 ? -8.479 -0.006 -11.750 1.00 78.69 80 ARG A N 1
ATOM 644 C CA . ARG A 1 80 ? -9.042 0.209 -13.097 1.00 78.69 80 ARG A CA 1
ATOM 645 C C . ARG A 1 80 ? -8.000 0.097 -14.206 1.00 78.69 80 ARG A C 1
ATOM 647 O O . ARG A 1 80 ? -8.330 -0.376 -15.289 1.00 78.69 80 ARG A O 1
ATOM 654 N N . ARG A 1 81 ? -6.770 0.555 -13.960 1.00 77.38 81 ARG A N 1
ATOM 655 C CA . ARG A 1 81 ? -5.672 0.530 -14.941 1.00 77.38 81 ARG A CA 1
ATOM 656 C C . ARG A 1 81 ? -5.081 -0.871 -15.141 1.00 77.38 81 ARG A C 1
ATOM 658 O O . ARG A 1 81 ? -4.463 -1.129 -16.168 1.00 77.38 81 ARG A O 1
ATOM 665 N N . CYS A 1 82 ? -5.310 -1.814 -14.227 1.00 70.38 82 CYS A N 1
ATOM 666 C CA . CYS A 1 82 ? -4.984 -3.221 -14.460 1.00 70.38 82 CYS A CA 1
ATOM 667 C C . CYS A 1 82 ? -6.012 -3.873 -15.415 1.00 70.38 82 CYS A C 1
ATOM 669 O O . CYS A 1 82 ? -7.099 -4.245 -14.975 1.00 70.38 82 CYS A O 1
ATOM 671 N N . ILE A 1 83 ? -5.617 -4.049 -16.686 1.00 50.03 83 ILE A N 1
ATOM 672 C CA . ILE A 1 83 ? -6.350 -4.422 -17.931 1.00 50.03 83 ILE A CA 1
ATOM 673 C C . ILE A 1 83 ? -7.607 -5.341 -17.885 1.00 50.03 83 ILE A C 1
ATOM 675 O O . ILE A 1 83 ? -8.327 -5.374 -18.875 1.00 50.03 83 ILE A O 1
ATOM 679 N N . ALA A 1 84 ? -7.987 -6.049 -16.817 1.00 39.50 84 ALA A N 1
ATOM 680 C CA . ALA A 1 84 ? -9.176 -6.925 -16.854 1.00 39.50 84 ALA A CA 1
ATOM 681 C C . ALA A 1 84 ? -9.912 -7.031 -15.510 1.00 39.50 84 ALA A C 1
ATOM 683 O O . ALA A 1 84 ? -9.416 -7.666 -14.593 1.00 39.50 84 ALA A O 1
ATOM 684 N N . VAL A 1 85 ? -11.082 -6.387 -15.418 1.00 39.97 85 VAL A N 1
ATOM 685 C CA . VAL A 1 85 ? -12.098 -6.271 -14.338 1.00 39.97 85 VAL A CA 1
ATOM 686 C C . VAL A 1 85 ? -12.164 -7.366 -13.239 1.00 39.97 85 VAL A C 1
ATOM 688 O O . VAL A 1 85 ? -11.999 -8.545 -13.504 1.00 39.97 85 VAL A O 1
ATOM 691 N N . LEU A 1 86 ? -12.473 -6.896 -12.012 1.00 40.72 86 LEU A N 1
ATOM 692 C CA . LEU A 1 86 ? -12.891 -7.570 -10.757 1.00 40.72 86 LEU A CA 1
ATOM 693 C C . LEU A 1 86 ? -11.904 -8.499 -10.043 1.00 40.72 86 LEU A C 1
ATOM 695 O O . LEU A 1 86 ? -11.168 -9.264 -10.651 1.00 40.72 86 LEU A O 1
ATOM 699 N N . ASP A 1 87 ? -11.900 -8.394 -8.711 1.00 51.44 87 ASP A N 1
ATOM 700 C CA . ASP A 1 87 ? -11.366 -9.424 -7.831 1.00 51.44 87 ASP A CA 1
ATOM 701 C C . ASP A 1 87 ? -12.302 -9.606 -6.635 1.00 51.44 87 ASP A C 1
ATOM 703 O O . ASP A 1 87 ? -12.596 -8.655 -5.911 1.00 51.44 87 ASP A O 1
ATOM 707 N N . GLY A 1 88 ? -12.790 -10.834 -6.470 1.00 53.09 88 GLY A N 1
ATOM 708 C CA . GLY A 1 88 ? -13.700 -11.266 -5.414 1.00 53.09 88 GLY A CA 1
ATOM 709 C C . GLY A 1 88 ? -12.949 -11.774 -4.192 1.00 53.09 88 GLY A C 1
ATOM 710 O O . GLY A 1 88 ? -13.244 -12.864 -3.715 1.00 53.09 88 GLY A O 1
ATOM 711 N N . VAL A 1 89 ? -11.957 -11.021 -3.707 1.00 54.94 89 VAL A N 1
ATOM 712 C CA . VAL A 1 89 ? -11.384 -11.285 -2.382 1.00 54.94 89 VAL A CA 1
ATOM 713 C C . VAL A 1 89 ? -12.263 -10.572 -1.369 1.00 54.94 89 VAL A C 1
ATOM 715 O O . VAL A 1 89 ? -12.238 -9.339 -1.333 1.00 54.94 89 VAL A O 1
ATOM 718 N N . PRO A 1 90 ? -13.029 -11.296 -0.532 1.00 60.16 90 PRO A N 1
ATOM 719 C CA . PRO A 1 90 ? -13.785 -10.657 0.529 1.00 60.16 90 PRO A CA 1
ATOM 720 C C . PRO A 1 90 ? -12.820 -9.836 1.385 1.00 60.16 90 PRO A C 1
ATOM 722 O O . PRO A 1 90 ? -11.757 -10.336 1.762 1.00 60.16 90 PRO A O 1
ATOM 725 N N . ALA A 1 91 ? -13.171 -8.593 1.724 1.00 63.97 91 ALA A N 1
ATOM 726 C CA . ALA A 1 91 ? -12.289 -7.696 2.483 1.00 63.97 91 ALA A CA 1
ATOM 727 C C . ALA A 1 91 ? -11.709 -8.350 3.759 1.00 63.97 91 ALA A C 1
ATOM 729 O O . ALA A 1 91 ? -10.559 -8.104 4.127 1.00 63.97 91 ALA A O 1
ATOM 730 N N . ARG A 1 92 ? -12.474 -9.263 4.380 1.00 67.06 9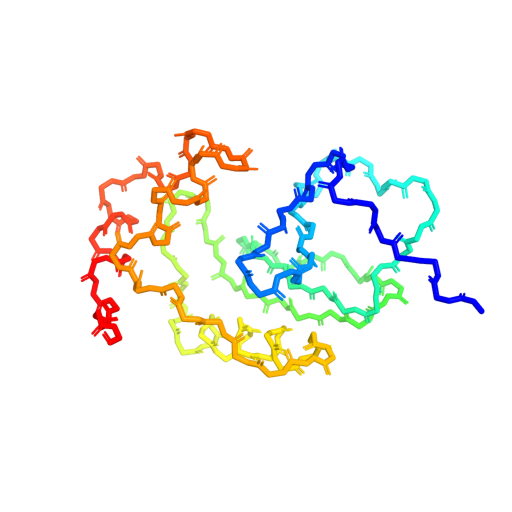2 ARG A N 1
ATOM 731 C CA . ARG A 1 92 ? -12.066 -10.080 5.539 1.00 67.06 92 ARG A CA 1
ATOM 732 C C . ARG A 1 92 ? -10.856 -10.992 5.287 1.00 67.06 92 ARG A C 1
ATOM 734 O O . ARG A 1 92 ? -10.089 -11.257 6.206 1.00 67.06 92 ARG A O 1
ATOM 741 N N . GLU A 1 93 ? -10.669 -11.465 4.061 1.00 75.62 93 GLU A N 1
ATOM 742 C CA . GLU A 1 93 ? -9.604 -12.396 3.672 1.00 75.62 93 GLU A CA 1
ATOM 743 C C . GLU A 1 93 ? -8.397 -11.671 3.070 1.00 75.62 93 GLU A C 1
ATOM 745 O O . GLU A 1 93 ? -7.297 -12.223 3.053 1.00 75.62 93 GLU A O 1
ATOM 750 N N . ALA A 1 94 ? -8.560 -10.411 2.654 1.00 77.69 94 ALA A N 1
ATOM 751 C CA . ALA A 1 94 ? -7.518 -9.633 1.988 1.00 77.69 94 ALA A CA 1
ATOM 752 C C . ALA A 1 94 ? -6.227 -9.531 2.819 1.00 77.69 94 ALA A C 1
ATOM 754 O O . ALA A 1 94 ? -5.134 -9.748 2.299 1.00 77.69 94 ALA A O 1
ATOM 755 N N . VAL A 1 95 ? -6.330 -9.275 4.129 1.00 82.38 95 VAL A N 1
ATOM 756 C CA . VAL A 1 95 ? -5.148 -9.194 5.010 1.00 82.38 95 VAL A CA 1
ATOM 757 C C . VAL A 1 95 ? -4.444 -10.541 5.117 1.00 82.38 95 VAL A C 1
ATOM 759 O O . VAL A 1 95 ? -3.220 -10.602 5.010 1.00 82.38 95 VAL A O 1
ATOM 762 N N . ALA A 1 96 ? -5.200 -11.623 5.317 1.00 85.00 96 ALA A N 1
ATOM 763 C CA . ALA A 1 96 ? -4.637 -12.967 5.394 1.00 85.00 96 ALA A CA 1
ATOM 764 C C . ALA A 1 96 ? -3.955 -13.351 4.072 1.00 85.00 96 ALA A C 1
ATOM 766 O O . ALA A 1 96 ? -2.849 -13.892 4.079 1.00 85.00 96 ALA A O 1
ATOM 767 N N . TYR A 1 97 ? -4.569 -12.993 2.943 1.00 84.06 97 TYR A N 1
ATOM 768 C CA . TYR A 1 97 ? -4.019 -13.215 1.614 1.00 84.06 97 TYR A CA 1
ATOM 769 C C . TYR A 1 97 ? -2.697 -12.472 1.402 1.00 84.06 97 TYR A C 1
ATOM 771 O O . TYR A 1 97 ? -1.706 -13.095 1.022 1.00 84.06 97 TYR A O 1
ATOM 779 N N . VAL A 1 98 ? -2.653 -11.166 1.689 1.00 83.44 98 VAL A N 1
ATOM 780 C CA . VAL A 1 98 ? -1.438 -10.344 1.556 1.00 83.44 98 VAL A CA 1
ATOM 781 C C . VAL A 1 98 ? -0.338 -10.850 2.487 1.00 83.44 98 VAL A C 1
ATOM 783 O O . VAL A 1 98 ? 0.812 -10.966 2.071 1.00 83.44 98 VAL A O 1
ATOM 786 N N . ARG A 1 99 ? -0.676 -11.219 3.728 1.00 88.56 99 ARG A N 1
ATOM 787 C CA . ARG A 1 99 ? 0.301 -11.784 4.669 1.00 88.56 99 ARG A CA 1
ATOM 788 C C . ARG A 1 99 ? 0.913 -13.085 4.178 1.00 88.56 99 ARG A C 1
ATOM 790 O O . ARG A 1 99 ? 2.110 -13.296 4.343 1.00 88.56 99 ARG A O 1
ATOM 797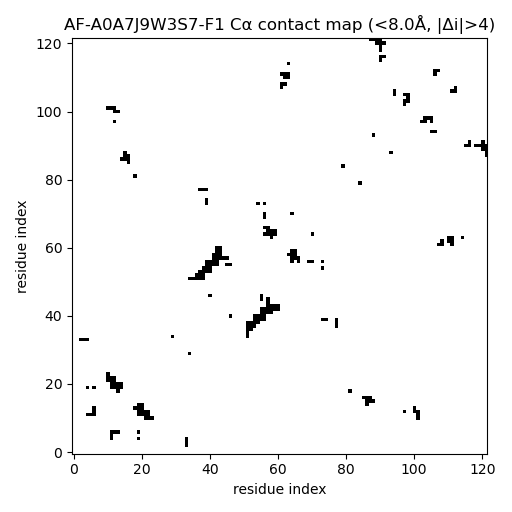 N N . LYS A 1 100 ? 0.095 -13.942 3.570 1.00 86.56 100 LYS A N 1
ATOM 798 C CA . LYS A 1 100 ? 0.528 -15.237 3.047 1.00 86.56 100 LYS A CA 1
ATOM 799 C C . LYS A 1 100 ? 1.387 -15.109 1.785 1.00 86.56 100 LYS A C 1
ATOM 801 O O . LYS A 1 100 ? 2.335 -15.870 1.640 1.00 86.56 100 LYS A O 1
ATOM 806 N N . HIS A 1 101 ? 1.054 -14.187 0.881 1.00 81.12 101 HIS A N 1
ATOM 807 C CA . HIS A 1 101 ? 1.650 -14.143 -0.463 1.00 81.12 101 HIS A CA 1
ATOM 808 C C . HIS A 1 101 ? 2.629 -12.984 -0.692 1.00 81.12 101 HIS A C 1
ATOM 810 O O . HIS A 1 101 ? 3.282 -12.959 -1.730 1.00 81.12 101 HIS A O 1
ATOM 816 N N . TYR A 1 102 ? 2.740 -12.027 0.237 1.00 82.88 102 TYR A N 1
ATOM 817 C CA . TYR A 1 102 ? 3.607 -10.856 0.078 1.00 82.88 102 TYR A CA 1
ATOM 818 C C . TYR A 1 102 ? 4.507 -10.592 1.290 1.00 82.88 102 TYR A C 1
ATOM 820 O O . TYR A 1 102 ? 5.725 -10.712 1.177 1.00 82.88 102 TYR A O 1
ATOM 828 N N . ASP A 1 103 ? 3.933 -10.232 2.442 1.00 82.44 103 ASP A N 1
ATOM 829 C CA . ASP A 1 103 ? 4.706 -9.929 3.654 1.00 82.44 103 ASP A CA 1
ATOM 830 C C . ASP A 1 103 ? 3.924 -10.334 4.913 1.00 82.44 103 ASP A C 1
ATOM 832 O O . ASP A 1 103 ? 2.867 -9.747 5.173 1.00 82.44 103 ASP A O 1
ATOM 836 N N . PRO A 1 104 ? 4.428 -11.274 5.738 1.00 88.38 104 PRO A N 1
ATOM 837 C CA . PRO A 1 104 ? 3.727 -11.743 6.933 1.00 88.38 104 PRO A CA 1
ATOM 838 C C . PRO A 1 104 ? 3.453 -10.635 7.959 1.00 88.38 104 PRO A C 1
ATOM 840 O O . PRO A 1 104 ? 2.563 -10.791 8.798 1.00 88.38 104 PRO A O 1
ATOM 843 N N . ARG A 1 105 ? 4.179 -9.510 7.897 1.00 86.81 105 ARG A N 1
ATOM 844 C CA . ARG A 1 105 ? 3.975 -8.347 8.769 1.00 86.81 105 ARG A CA 1
ATOM 845 C C . ARG A 1 105 ? 2.950 -7.350 8.240 1.00 86.81 105 ARG A C 1
ATOM 847 O O . ARG A 1 105 ? 2.614 -6.431 8.974 1.00 86.81 105 ARG A O 1
ATOM 854 N N . ALA A 1 106 ? 2.410 -7.511 7.031 1.00 85.31 106 ALA A N 1
ATOM 855 C CA . ALA A 1 106 ? 1.441 -6.568 6.472 1.00 85.31 106 ALA A CA 1
ATOM 856 C C . ALA A 1 106 ? 0.292 -6.256 7.456 1.0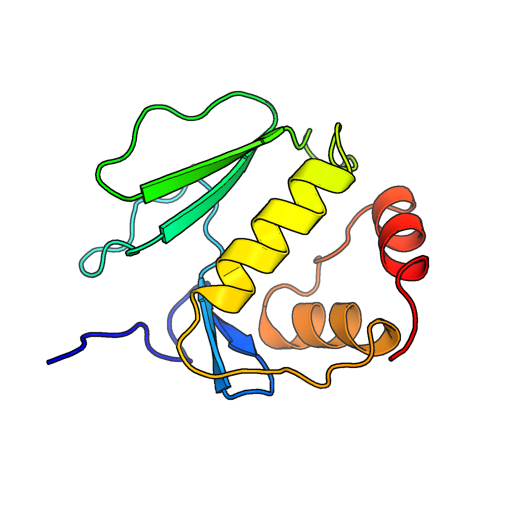0 85.31 106 ALA A C 1
ATOM 858 O O . ALA A 1 106 ? -0.236 -7.153 8.122 1.00 85.31 106 ALA A O 1
ATOM 859 N N . VAL A 1 107 ? -0.115 -4.981 7.526 1.00 83.75 107 VAL A N 1
ATOM 860 C CA . VAL A 1 107 ? -1.035 -4.449 8.553 1.00 83.75 107 VAL A CA 1
ATOM 861 C C . VAL A 1 107 ? -0.437 -4.618 9.955 1.00 83.75 107 VAL A C 1
ATOM 863 O O . VAL A 1 107 ? -0.780 -5.535 10.707 1.00 83.75 107 VAL A O 1
ATOM 866 N N . GLU A 1 108 ? 0.474 -3.713 10.293 1.00 87.31 108 GLU A N 1
ATOM 867 C CA . GLU A 1 108 ? 1.352 -3.809 11.460 1.00 87.31 108 GLU A CA 1
ATOM 868 C C . GLU A 1 108 ? 0.682 -3.267 12.727 1.00 87.31 108 GLU A C 1
ATOM 870 O O . GLU A 1 108 ? 0.743 -3.881 13.797 1.00 87.31 108 GLU A O 1
ATOM 875 N N . THR A 1 109 ? -0.019 -2.136 12.620 1.00 88.88 109 THR A N 1
ATOM 876 C CA . THR A 1 109 ? -0.532 -1.431 13.802 1.00 88.88 109 THR A CA 1
ATOM 877 C C . THR A 1 109 ? -1.989 -1.782 14.128 1.00 88.88 109 THR A C 1
ATOM 879 O O . THR A 1 109 ? -2.766 -2.137 13.234 1.00 88.88 109 THR A O 1
ATOM 882 N N . PRO A 1 110 ? -2.418 -1.667 15.403 1.00 86.69 110 PRO A N 1
ATOM 883 C CA . PRO A 1 110 ? -3.828 -1.815 15.773 1.00 86.69 110 PRO A CA 1
ATOM 884 C C . PRO A 1 110 ? -4.747 -0.872 14.986 1.00 86.69 110 PRO A C 1
ATOM 886 O O . PRO A 1 110 ? -5.782 -1.295 14.482 1.00 86.69 110 PRO A O 1
ATOM 889 N N . SER A 1 111 ? -4.333 0.382 14.786 1.00 85.12 111 SER A N 1
ATOM 890 C CA . SER A 1 111 ? -5.097 1.362 14.007 1.00 85.12 111 SER A CA 1
ATOM 891 C C . SER A 1 111 ? -5.266 0.953 12.541 1.00 85.12 111 SER A C 1
ATOM 893 O O . SER A 1 111 ? -6.337 1.163 11.975 1.00 85.12 111 SER A O 1
ATOM 895 N N . GLN A 1 112 ? -4.245 0.344 11.927 1.00 86.25 112 GLN A N 1
ATOM 896 C CA . GLN A 1 112 ? -4.349 -0.214 10.575 1.00 86.25 112 GLN A CA 1
ATOM 897 C C . GLN A 1 112 ? -5.323 -1.396 10.529 1.00 86.25 112 GLN A C 1
ATOM 899 O O . GLN A 1 112 ? -6.158 -1.446 9.629 1.00 86.25 112 GLN A O 1
ATOM 904 N N . ARG A 1 113 ? -5.292 -2.299 11.521 1.00 85.12 113 ARG A N 1
ATOM 905 C CA . ARG A 1 113 ? -6.265 -3.404 11.617 1.00 85.12 113 ARG A CA 1
ATOM 906 C C . ARG A 1 113 ? -7.697 -2.887 11.708 1.00 85.12 113 ARG A C 1
ATOM 908 O O . ARG A 1 113 ? -8.542 -3.310 10.926 1.00 85.12 113 ARG A O 1
ATOM 915 N N . SER A 1 114 ? -7.948 -1.926 12.596 1.00 85.06 114 SER A N 1
ATOM 916 C CA . SER A 1 114 ? -9.271 -1.313 12.748 1.00 85.06 114 SER A CA 1
ATOM 917 C C . SER A 1 114 ? -9.721 -0.553 11.503 1.00 85.06 114 SER A C 1
ATOM 919 O O . SER A 1 114 ? -10.916 -0.456 11.260 1.00 85.06 114 SER A O 1
ATOM 921 N N . TYR A 1 115 ? -8.799 0.006 10.716 1.00 84.12 115 TYR A N 1
ATOM 922 C CA . TYR A 1 115 ? -9.148 0.628 9.441 1.00 84.12 115 TYR A CA 1
ATOM 923 C C . TYR A 1 115 ? -9.565 -0.406 8.400 1.00 84.12 115 TYR A C 1
ATOM 925 O O . TYR A 1 115 ? -10.611 -0.237 7.783 1.00 84.12 115 TYR A O 1
ATOM 933 N N . VAL A 1 116 ? -8.793 -1.485 8.242 1.00 81.81 116 VAL A N 1
ATOM 934 C CA . VAL A 1 116 ? -9.110 -2.535 7.266 1.00 81.81 116 VAL A CA 1
ATOM 935 C C . VAL A 1 116 ? -10.417 -3.253 7.619 1.00 81.81 116 VAL A C 1
ATOM 937 O O . VAL A 1 116 ? -11.219 -3.543 6.739 1.00 81.81 116 VAL A O 1
ATOM 940 N N . ALA A 1 117 ? -10.690 -3.459 8.908 1.00 81.31 117 ALA A N 1
ATOM 941 C CA . ALA A 1 117 ? -11.927 -4.086 9.375 1.00 81.31 117 ALA A CA 1
ATOM 942 C C . ALA A 1 117 ? -13.208 -3.278 9.071 1.00 81.31 117 ALA A C 1
ATOM 944 O O . ALA A 1 117 ? -14.302 -3.805 9.236 1.00 81.31 117 ALA A O 1
ATOM 945 N N . ARG A 1 118 ? -13.097 -2.007 8.654 1.00 81.62 118 ARG A N 1
ATOM 946 C CA . ARG A 1 118 ? -14.252 -1.158 8.302 1.00 81.62 118 ARG A CA 1
ATOM 947 C C . ARG A 1 118 ? -14.714 -1.323 6.859 1.00 81.62 118 ARG A C 1
ATOM 949 O O . ARG A 1 118 ? -15.782 -0.820 6.526 1.00 81.62 118 ARG A O 1
ATOM 956 N N . PHE A 1 119 ? -13.918 -1.959 6.002 1.00 74.56 119 PHE A N 1
ATOM 957 C CA . PHE A 1 119 ? -14.348 -2.218 4.634 1.00 74.56 119 PHE A CA 1
ATOM 958 C C . PHE A 1 119 ? -15.393 -3.340 4.631 1.00 74.56 119 PHE A C 1
ATOM 960 O O . PHE A 1 119 ? -15.224 -4.323 5.359 1.00 74.56 119 PHE A O 1
ATOM 967 N N . PRO A 1 120 ? -16.474 -3.203 3.845 1.00 66.19 120 PRO A N 1
ATOM 968 C CA . PRO A 1 120 ? -17.529 -4.203 3.798 1.00 66.19 120 PRO A CA 1
ATOM 969 C C . PRO A 1 120 ? -16.963 -5.558 3.366 1.00 66.19 120 PRO A C 1
ATOM 971 O O . PRO A 1 120 ? -16.140 -5.640 2.452 1.00 66.19 120 PRO A O 1
ATOM 974 N N . ALA A 1 121 ? -17.411 -6.628 4.025 1.00 57.22 121 ALA A N 1
ATOM 975 C CA . ALA A 1 121 ? -17.275 -7.962 3.462 1.00 57.22 121 ALA A CA 1
ATOM 976 C C . ALA A 1 121 ? -18.180 -7.997 2.227 1.00 57.22 121 ALA A C 1
ATOM 978 O O . ALA A 1 121 ? -19.378 -7.763 2.361 1.00 57.22 121 ALA A O 1
ATOM 979 N N . SER A 1 122 ? -17.574 -8.159 1.051 1.00 55.31 122 SER A N 1
ATOM 980 C CA . SER A 1 122 ? -18.275 -8.247 -0.233 1.00 55.31 122 SER A CA 1
ATOM 981 C C . SER A 1 122 ? -19.425 -9.244 -0.208 1.00 55.31 122 SER A C 1
ATOM 983 O O . SER A 1 122 ? -19.275 -10.284 0.480 1.00 55.31 122 SER A O 1
#